Protein AF-A0A1H0PBF4-F1 (afdb_monomer)

Structure (mmCIF, N/CA/C/O backbone):
data_AF-A0A1H0PBF4-F1
#
_entry.id   AF-A0A1H0PBF4-F1
#
loop_
_atom_site.group_PDB
_atom_site.id
_atom_site.type_symbol
_atom_site.label_atom_id
_atom_site.label_alt_id
_atom_site.label_comp_id
_atom_site.label_asym_id
_atom_site.label_entity_id
_atom_site.label_seq_id
_atom_site.pdbx_PDB_ins_code
_atom_site.Cartn_x
_atom_site.Cartn_y
_atom_site.Cartn_z
_atom_site.occupancy
_atom_site.B_iso_or_equiv
_atom_site.auth_seq_id
_atom_site.auth_comp_id
_atom_site.auth_asym_id
_atom_site.auth_atom_id
_atom_site.pdbx_PDB_model_num
ATOM 1 N N . MET A 1 1 ? 48.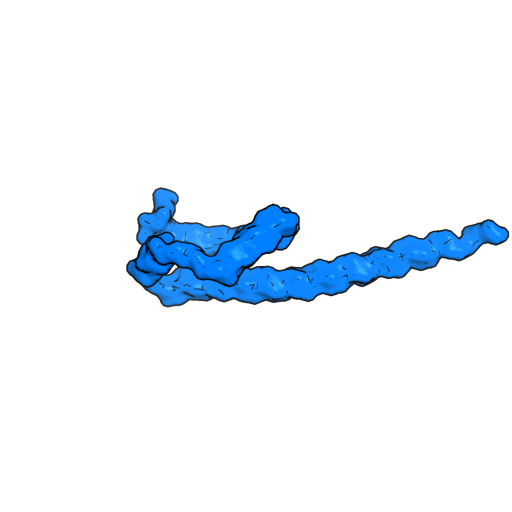100 -1.511 -31.161 1.00 42.97 1 MET A N 1
ATOM 2 C CA . MET A 1 1 ? 46.645 -1.232 -31.173 1.00 42.97 1 MET A CA 1
ATOM 3 C C . MET A 1 1 ? 45.978 -2.016 -30.045 1.00 42.97 1 MET A C 1
ATOM 5 O O . MET A 1 1 ? 45.634 -3.164 -30.266 1.00 42.97 1 MET A O 1
ATOM 9 N N . ASN A 1 2 ? 45.871 -1.473 -28.824 1.00 49.22 2 ASN A N 1
ATOM 10 C CA . ASN A 1 2 ? 45.231 -2.189 -27.696 1.00 49.22 2 ASN A CA 1
ATOM 11 C C . ASN A 1 2 ? 44.831 -1.304 -26.488 1.00 49.22 2 ASN A C 1
ATOM 13 O O . ASN A 1 2 ? 44.676 -1.822 -25.389 1.00 49.22 2 ASN A O 1
ATOM 17 N N . LYS A 1 3 ? 44.630 0.015 -26.648 1.00 51.78 3 LYS A N 1
ATOM 18 C CA . LYS A 1 3 ? 44.287 0.917 -25.520 1.00 51.78 3 LYS A CA 1
ATOM 19 C C . LYS A 1 3 ? 42.842 1.435 -25.484 1.00 51.78 3 LYS A C 1
ATOM 21 O O . LYS A 1 3 ? 42.482 2.114 -24.531 1.00 51.78 3 LYS A O 1
ATOM 26 N N . SER A 1 4 ? 42.002 1.090 -26.460 1.00 55.28 4 SER A N 1
ATOM 27 C CA . SER A 1 4 ? 40.657 1.688 -26.584 1.00 55.28 4 SER A CA 1
ATOM 28 C C . SER A 1 4 ? 39.508 0.824 -26.054 1.00 55.28 4 SER A C 1
ATOM 30 O O . SER A 1 4 ? 38.371 1.280 -26.048 1.00 55.28 4 SER A O 1
ATOM 32 N N . ILE A 1 5 ? 39.773 -0.401 -25.584 1.00 54.50 5 ILE A N 1
ATOM 33 C CA . ILE A 1 5 ? 38.709 -1.326 -25.144 1.00 54.50 5 ILE A CA 1
ATOM 34 C C . ILE A 1 5 ? 38.288 -1.057 -23.682 1.00 54.50 5 ILE A C 1
ATOM 36 O O . ILE A 1 5 ? 37.130 -1.254 -23.328 1.00 54.50 5 ILE A O 1
ATOM 40 N N . GLY A 1 6 ? 39.179 -0.515 -22.840 1.00 50.06 6 GLY A N 1
ATOM 41 C CA . GLY A 1 6 ? 38.885 -0.263 -21.419 1.00 50.06 6 GLY A CA 1
ATOM 42 C C . GLY A 1 6 ? 37.938 0.914 -21.143 1.00 50.06 6 GLY A C 1
ATOM 43 O O . GLY A 1 6 ? 37.232 0.910 -20.139 1.00 50.06 6 GLY A O 1
ATOM 44 N N . ALA A 1 7 ? 37.878 1.908 -22.034 1.00 53.91 7 ALA A N 1
ATOM 45 C CA . ALA A 1 7 ? 37.074 3.116 -21.821 1.00 53.91 7 ALA A CA 1
ATOM 46 C C . ALA A 1 7 ? 35.582 2.934 -22.163 1.00 53.91 7 ALA A C 1
ATOM 48 O O . ALA A 1 7 ? 34.736 3.616 -21.591 1.00 53.91 7 ALA A O 1
ATOM 49 N N . ALA A 1 8 ? 35.238 1.998 -23.054 1.00 52.28 8 ALA A N 1
ATOM 50 C CA . ALA A 1 8 ? 33.853 1.792 -23.487 1.00 52.28 8 ALA A CA 1
ATOM 51 C C . ALA A 1 8 ? 32.983 1.083 -22.426 1.00 52.28 8 ALA A C 1
ATOM 53 O O . ALA A 1 8 ? 31.776 1.317 -22.356 1.00 52.28 8 ALA A O 1
ATOM 54 N N . VAL A 1 9 ? 33.589 0.261 -21.559 1.00 54.59 9 VAL A N 1
ATOM 55 C CA . VAL A 1 9 ? 32.864 -0.502 -20.524 1.00 54.59 9 VAL A CA 1
ATOM 56 C C . VAL A 1 9 ? 32.385 0.397 -19.373 1.00 54.59 9 VAL A C 1
ATOM 58 O O . VAL A 1 9 ? 31.300 0.185 -18.836 1.00 54.59 9 VAL A O 1
ATOM 61 N N . LEU A 1 10 ? 33.134 1.450 -19.027 1.00 52.94 10 LEU A N 1
ATOM 62 C CA . LEU A 1 10 ? 32.814 2.323 -17.886 1.00 52.94 10 LEU A CA 1
ATOM 63 C C . LEU A 1 10 ? 31.675 3.320 -18.164 1.00 52.94 10 LEU A C 1
ATOM 65 O O . LEU A 1 10 ? 30.970 3.720 -17.240 1.00 52.94 10 LEU A O 1
ATOM 69 N N . ILE A 1 11 ? 31.446 3.696 -19.426 1.00 54.62 11 ILE A N 1
ATOM 70 C CA . ILE A 1 11 ? 30.417 4.688 -19.789 1.00 54.62 11 ILE A CA 1
ATOM 71 C C . ILE A 1 11 ? 29.009 4.063 -19.787 1.00 54.62 11 ILE A C 1
ATOM 73 O O . ILE A 1 11 ? 28.039 4.729 -19.427 1.00 54.62 11 ILE A O 1
ATOM 77 N N . SER A 1 12 ? 28.886 2.766 -20.098 1.00 53.47 12 SER A N 1
ATOM 78 C CA . SER A 1 12 ? 27.584 2.075 -20.126 1.00 53.47 12 SER A CA 1
ATOM 79 C C . SER A 1 12 ? 26.978 1.857 -18.730 1.00 53.47 12 SER A C 1
ATOM 81 O O . SER A 1 12 ? 25.757 1.850 -18.586 1.00 53.47 12 SER A O 1
ATOM 83 N N . ALA A 1 13 ? 27.802 1.748 -17.680 1.00 55.16 13 ALA A N 1
ATOM 84 C CA . ALA A 1 13 ? 27.326 1.535 -16.308 1.00 55.16 13 ALA A CA 1
ATOM 85 C C . ALA A 1 13 ? 26.617 2.766 -15.702 1.00 55.16 13 ALA A C 1
ATOM 87 O O . ALA A 1 13 ? 25.701 2.625 -14.893 1.00 55.16 13 ALA A O 1
ATOM 88 N N . LEU A 1 14 ? 26.991 3.982 -16.115 1.00 56.19 14 LEU A N 1
ATOM 89 C CA . LEU A 1 14 ? 26.426 5.224 -15.568 1.00 56.19 14 LEU A CA 1
ATOM 90 C C . LEU A 1 14 ? 25.000 5.521 -16.063 1.00 56.19 14 LEU A C 1
ATOM 92 O O . LEU A 1 14 ? 24.261 6.245 -15.396 1.00 56.19 14 LEU A O 1
ATOM 96 N N . ILE A 1 15 ? 24.595 4.971 -17.212 1.00 56.50 15 ILE A N 1
ATOM 97 C CA . ILE A 1 15 ? 23.272 5.229 -17.804 1.00 56.50 15 ILE A CA 1
ATOM 98 C C . ILE A 1 15 ? 22.190 4.381 -17.114 1.00 56.50 15 ILE A C 1
ATOM 100 O O . ILE A 1 15 ? 21.108 4.890 -16.824 1.00 56.50 15 ILE A O 1
ATOM 104 N N . VAL A 1 16 ? 22.501 3.129 -16.753 1.00 53.94 16 VAL A N 1
ATOM 105 C CA . VAL A 1 16 ? 21.568 2.224 -16.048 1.00 53.94 16 VAL A CA 1
ATOM 106 C C . VAL A 1 16 ? 21.209 2.761 -14.655 1.00 53.94 16 VAL A C 1
ATOM 108 O O . VAL A 1 16 ? 20.056 2.685 -14.235 1.00 53.94 16 VAL A O 1
ATOM 111 N N . ALA A 1 17 ? 22.161 3.400 -13.967 1.00 54.19 17 ALA A N 1
ATOM 112 C CA . ALA A 1 17 ? 21.934 3.980 -12.642 1.00 54.19 17 ALA A CA 1
ATOM 113 C C . ALA A 1 17 ? 20.949 5.172 -12.640 1.00 54.19 17 ALA A C 1
ATOM 115 O O . ALA A 1 17 ? 20.288 5.416 -11.632 1.00 54.19 17 ALA A O 1
ATOM 116 N N . ARG A 1 18 ? 20.822 5.918 -13.750 1.00 53.44 18 ARG A N 1
ATOM 117 C CA . ARG A 1 18 ? 19.957 7.114 -13.828 1.00 53.44 18 ARG A CA 1
ATOM 118 C C . ARG A 1 18 ? 18.482 6.799 -14.074 1.00 53.44 18 ARG A C 1
ATOM 120 O O . ARG A 1 18 ? 17.627 7.557 -13.634 1.00 53.44 18 ARG A O 1
ATOM 127 N N . VAL A 1 19 ? 18.169 5.704 -14.764 1.00 55.59 19 VAL A N 1
ATOM 128 C CA . VAL A 1 19 ? 16.769 5.298 -14.992 1.00 55.59 19 VAL A CA 1
ATOM 129 C C . VAL A 1 19 ? 16.168 4.710 -13.711 1.00 55.59 19 VAL A C 1
ATOM 131 O O . VAL A 1 19 ? 15.032 5.026 -13.358 1.00 55.59 19 VAL A O 1
ATOM 134 N N . ALA A 1 20 ? 16.964 3.946 -12.957 1.00 59.06 20 ALA A N 1
ATOM 135 C CA . ALA A 1 20 ? 16.541 3.357 -11.688 1.00 59.06 20 ALA A CA 1
ATOM 136 C C . ALA A 1 20 ? 16.151 4.408 -10.626 1.00 59.06 20 ALA A C 1
ATOM 138 O O . ALA A 1 20 ? 15.235 4.175 -9.838 1.00 59.06 20 ALA A O 1
ATOM 139 N N . SER A 1 21 ? 16.796 5.582 -10.609 1.00 62.84 21 SER A N 1
ATOM 140 C CA . SER A 1 21 ? 16.526 6.614 -9.596 1.00 62.84 21 SER A CA 1
ATOM 141 C C . SER A 1 21 ? 15.202 7.358 -9.811 1.00 62.84 21 SER A C 1
ATOM 143 O O . SER A 1 21 ? 14.503 7.653 -8.842 1.00 62.84 21 SER A O 1
ATOM 145 N N . ALA A 1 22 ? 14.812 7.629 -11.062 1.00 67.25 22 ALA A N 1
ATOM 146 C CA . ALA A 1 22 ? 13.545 8.297 -11.366 1.00 67.25 22 ALA A CA 1
ATOM 147 C C . ALA A 1 22 ? 12.333 7.398 -11.071 1.00 67.25 22 ALA A C 1
ATOM 149 O O . ALA A 1 22 ? 11.345 7.849 -10.490 1.00 67.25 22 ALA A O 1
ATOM 150 N N . GLN A 1 23 ? 12.431 6.111 -11.421 1.00 68.56 23 GLN A N 1
ATOM 151 C CA . GLN A 1 23 ? 11.394 5.124 -11.121 1.00 68.56 23 GLN A CA 1
ATOM 152 C C . GLN A 1 23 ? 11.251 4.892 -9.608 1.00 68.56 23 GLN A C 1
ATOM 154 O O . GLN A 1 23 ? 10.129 4.778 -9.114 1.00 68.56 23 GLN A O 1
ATOM 159 N N . GLY A 1 24 ? 12.365 4.903 -8.865 1.00 79.06 24 GLY A N 1
ATOM 160 C CA . GLY A 1 24 ? 12.365 4.820 -7.402 1.00 79.06 24 GLY A CA 1
ATOM 161 C C . GLY A 1 24 ? 11.551 5.935 -6.738 1.00 79.06 24 GLY A C 1
ATOM 162 O O . GLY A 1 24 ? 10.667 5.641 -5.940 1.00 79.06 24 GLY A O 1
ATOM 163 N N . MET A 1 25 ? 11.754 7.197 -7.138 1.00 83.62 25 MET A N 1
ATOM 164 C CA . MET A 1 25 ? 11.016 8.336 -6.561 1.00 83.62 25 MET A CA 1
ATOM 165 C C . MET A 1 25 ? 9.497 8.245 -6.774 1.00 83.62 25 MET A C 1
ATOM 167 O O . MET A 1 25 ? 8.721 8.584 -5.881 1.00 83.62 25 MET A O 1
ATOM 171 N N . LEU A 1 26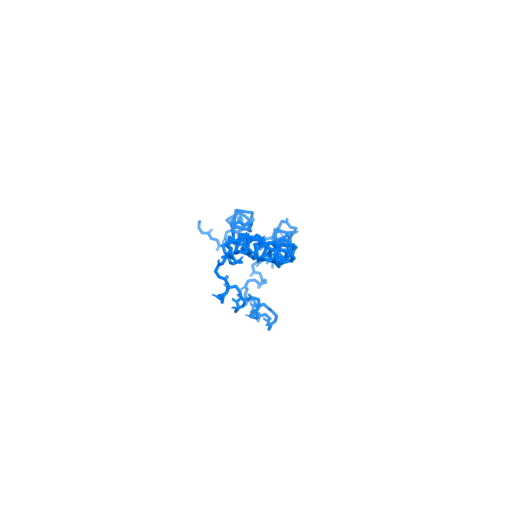 ? 9.054 7.781 -7.947 1.00 90.25 26 LEU A N 1
ATOM 172 C CA . LEU A 1 26 ? 7.626 7.610 -8.234 1.00 90.25 26 LEU A CA 1
ATOM 173 C C . LEU A 1 26 ? 7.009 6.475 -7.410 1.00 90.25 26 LEU A C 1
ATOM 175 O O . LEU A 1 26 ? 5.895 6.620 -6.903 1.00 90.25 26 LEU A O 1
ATOM 179 N N . LEU A 1 27 ? 7.733 5.363 -7.257 1.00 94.00 27 LEU A N 1
ATOM 180 C CA . LEU A 1 27 ? 7.309 4.247 -6.414 1.00 94.00 27 LEU A CA 1
ATOM 181 C C . LEU A 1 27 ? 7.231 4.641 -4.940 1.00 94.00 27 LEU A C 1
ATOM 183 O O . LEU A 1 27 ? 6.257 4.285 -4.280 1.00 94.00 27 LEU A O 1
ATOM 187 N N . ASP A 1 28 ? 8.213 5.395 -4.445 1.00 94.81 28 ASP A N 1
ATOM 188 C CA . ASP A 1 28 ? 8.203 5.941 -3.086 1.00 94.81 28 ASP A CA 1
ATOM 189 C C . ASP A 1 28 ? 6.974 6.823 -2.861 1.00 94.81 28 ASP A C 1
ATOM 191 O O . ASP A 1 28 ? 6.210 6.590 -1.927 1.00 94.81 28 ASP A O 1
ATOM 195 N N . PHE A 1 29 ? 6.709 7.772 -3.763 1.00 95.12 29 PHE A N 1
ATOM 196 C CA . PHE A 1 29 ? 5.541 8.645 -3.650 1.00 95.12 29 PHE A CA 1
ATOM 197 C C . PHE A 1 29 ? 4.217 7.865 -3.666 1.00 95.12 29 PHE A C 1
ATOM 199 O O . PHE A 1 29 ? 3.292 8.159 -2.902 1.00 95.12 29 PHE A O 1
ATOM 206 N N . ALA A 1 30 ? 4.111 6.852 -4.531 1.00 95.06 30 ALA A N 1
ATOM 207 C CA . ALA A 1 30 ? 2.941 5.985 -4.580 1.00 95.06 30 ALA A CA 1
ATOM 208 C C . ALA A 1 30 ? 2.768 5.196 -3.272 1.00 95.06 30 ALA A C 1
ATOM 210 O O . ALA A 1 30 ? 1.652 5.106 -2.753 1.00 95.06 30 ALA A O 1
ATOM 211 N N . ALA A 1 31 ? 3.858 4.656 -2.725 1.00 97.62 31 ALA A N 1
ATOM 212 C CA . ALA A 1 31 ? 3.844 3.921 -1.468 1.00 97.62 31 ALA A CA 1
ATOM 213 C C . ALA A 1 31 ? 3.435 4.827 -0.299 1.00 97.62 31 ALA A C 1
ATOM 215 O O . ALA A 1 31 ? 2.524 4.477 0.452 1.00 97.62 31 ALA A O 1
ATOM 216 N N . ASP A 1 32 ? 4.009 6.026 -0.205 1.00 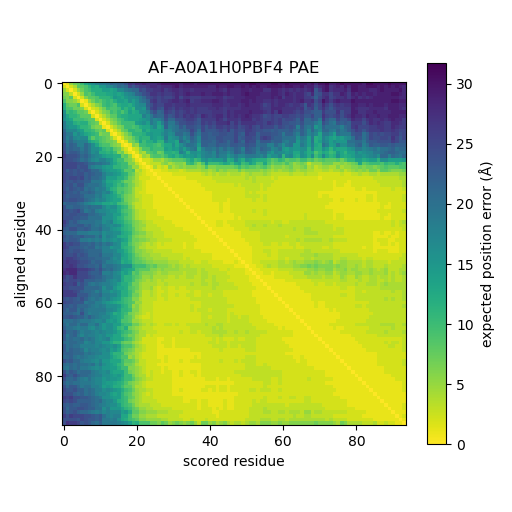97.56 32 ASP A N 1
ATOM 217 C CA . ASP A 1 32 ? 3.681 7.010 0.830 1.00 97.56 32 ASP A CA 1
ATOM 218 C C . ASP A 1 32 ? 2.204 7.419 0.777 1.00 97.56 32 ASP A C 1
ATOM 220 O O . ASP A 1 32 ? 1.554 7.574 1.813 1.00 97.56 32 ASP A O 1
ATOM 224 N N . LYS A 1 33 ? 1.620 7.522 -0.424 1.00 96.94 33 LYS A N 1
ATOM 225 C CA . LYS A 1 33 ? 0.185 7.792 -0.583 1.00 96.94 33 LYS A CA 1
ATOM 226 C C . LYS A 1 33 ? -0.683 6.662 -0.023 1.00 96.94 33 LYS A C 1
ATOM 228 O O . LYS A 1 33 ? -1.691 6.940 0.631 1.00 96.94 33 LYS A O 1
ATOM 233 N N . VAL A 1 34 ? -0.309 5.404 -0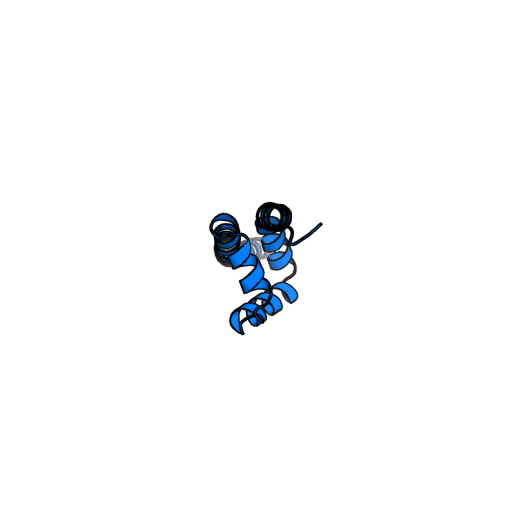.263 1.00 97.06 34 VAL A N 1
ATOM 234 C CA . VAL A 1 34 ? -1.015 4.238 0.296 1.00 97.06 34 VAL A CA 1
ATOM 235 C C . VAL A 1 34 ? -0.871 4.198 1.815 1.00 97.06 34 VAL A C 1
ATOM 237 O O . VAL A 1 34 ? -1.870 4.035 2.514 1.00 97.06 34 VAL A O 1
ATOM 240 N N . ILE A 1 35 ? 0.341 4.409 2.332 1.00 98.25 35 ILE A N 1
ATOM 241 C CA . ILE A 1 35 ? 0.614 4.452 3.773 1.00 98.25 35 ILE A CA 1
ATOM 242 C C . ILE A 1 35 ? -0.239 5.532 4.434 1.00 98.25 35 ILE A C 1
ATOM 244 O O . ILE A 1 35 ? -0.971 5.243 5.379 1.00 98.25 35 ILE A O 1
ATOM 248 N N . LYS A 1 36 ? -0.223 6.752 3.885 1.00 97.94 36 LYS A N 1
ATOM 249 C CA . LYS A 1 36 ? -1.020 7.870 4.393 1.00 97.94 36 LYS A CA 1
ATOM 250 C C . LYS A 1 36 ? -2.508 7.531 4.424 1.00 97.94 36 LYS A C 1
ATOM 252 O O . LYS A 1 36 ? -3.140 7.756 5.447 1.00 97.94 36 LYS A O 1
ATOM 257 N N . LYS A 1 37 ? -3.055 6.933 3.355 1.00 96.50 37 LYS A N 1
ATOM 258 C CA . LYS A 1 37 ? -4.461 6.492 3.307 1.00 96.50 37 LYS A CA 1
ATOM 259 C C . LYS A 1 37 ? -4.804 5.572 4.481 1.00 96.50 37 LYS A C 1
ATOM 261 O O . LYS A 1 37 ? -5.802 5.809 5.151 1.00 96.50 37 LYS A O 1
ATOM 266 N N . TYR A 1 38 ? -3.990 4.550 4.743 1.00 97.31 38 TYR A N 1
ATOM 267 C CA . TYR A 1 38 ? -4.243 3.622 5.849 1.00 97.31 38 TYR A CA 1
ATOM 268 C C . TYR A 1 38 ? -4.047 4.280 7.221 1.00 97.31 38 TYR A C 1
ATOM 270 O O . TYR A 1 38 ? -4.811 4.008 8.141 1.00 97.31 38 TYR A O 1
ATOM 278 N N . GLN A 1 39 ? -3.077 5.179 7.367 1.00 94.69 39 GLN A N 1
ATOM 279 C CA . GLN A 1 39 ? -2.834 5.863 8.637 1.00 94.69 39 GLN A CA 1
ATOM 280 C C . GLN A 1 39 ? -3.934 6.868 8.999 1.00 94.69 39 GLN A C 1
ATOM 282 O O . GLN A 1 39 ? -4.260 6.997 10.177 1.00 94.69 39 GLN A O 1
ATOM 287 N N . THR A 1 40 ? -4.510 7.571 8.018 1.00 97.00 40 THR A N 1
ATOM 288 C CA . THR A 1 40 ? -5.470 8.655 8.283 1.00 97.00 40 THR A CA 1
ATOM 289 C C . THR A 1 40 ? -6.932 8.235 8.194 1.00 97.00 40 THR A C 1
ATOM 291 O O . THR A 1 40 ? -7.772 8.901 8.789 1.00 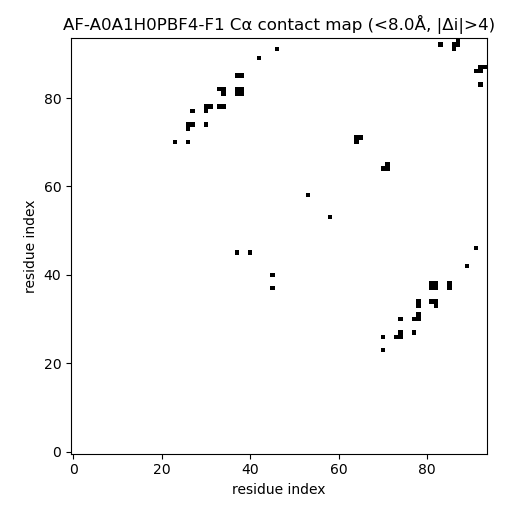97.00 40 THR A O 1
ATOM 294 N N . ALA A 1 41 ? -7.263 7.182 7.442 1.00 97.94 41 ALA A N 1
ATOM 295 C CA . ALA A 1 41 ? -8.644 6.725 7.311 1.00 97.94 41 ALA A CA 1
ATOM 296 C C . ALA A 1 41 ? -9.103 5.923 8.539 1.00 97.94 41 ALA A C 1
ATOM 298 O O . ALA A 1 41 ? -8.329 5.203 9.184 1.00 97.94 41 ALA A O 1
ATOM 299 N N . THR A 1 42 ? -10.396 6.012 8.835 1.00 98.12 42 THR A N 1
ATOM 300 C CA . THR A 1 42 ? -11.045 5.174 9.844 1.00 98.12 42 THR A CA 1
ATOM 301 C C . THR A 1 42 ? -11.161 3.725 9.366 1.00 98.12 42 THR A C 1
ATOM 303 O O . THR A 1 42 ? -11.113 3.418 8.171 1.00 98.12 42 THR A O 1
ATOM 306 N N . CYS A 1 43 ? -11.336 2.798 10.309 1.00 97.81 43 CYS A N 1
ATOM 307 C CA . CYS A 1 43 ? -11.483 1.386 9.970 1.00 97.81 43 CYS A CA 1
ATOM 308 C C . CYS A 1 43 ? -12.733 1.100 9.128 1.00 97.81 43 CYS A C 1
ATOM 310 O O . CYS A 1 43 ? -12.670 0.252 8.236 1.00 97.81 43 CYS A O 1
ATOM 312 N N . ASP A 1 44 ? -13.835 1.813 9.362 1.00 97.44 44 ASP A N 1
ATOM 313 C CA . ASP A 1 44 ? -15.069 1.634 8.592 1.00 97.44 44 ASP A CA 1
ATOM 314 C C . ASP A 1 44 ? -14.920 2.150 7.159 1.00 97.44 44 ASP A C 1
ATOM 316 O O . ASP A 1 44 ? -15.301 1.453 6.217 1.00 97.44 44 ASP A O 1
ATOM 320 N N . GLU A 1 45 ? -14.260 3.296 6.963 1.00 97.44 45 GLU A N 1
ATOM 321 C CA . GLU A 1 45 ? -13.937 3.813 5.626 1.00 97.44 45 GLU A CA 1
ATOM 322 C C . GLU A 1 45 ? -13.023 2.861 4.851 1.00 97.44 45 GLU A C 1
ATOM 324 O O . GLU A 1 45 ? -13.225 2.639 3.656 1.00 97.44 45 GLU A O 1
ATOM 329 N N . LEU A 1 46 ? -12.014 2.279 5.507 1.00 96.81 46 LEU A N 1
ATOM 330 C CA . LEU A 1 46 ? -11.120 1.310 4.870 1.00 96.81 46 LEU A CA 1
ATOM 331 C C . LEU A 1 46 ? -11.861 0.012 4.507 1.00 96.81 46 LEU A C 1
ATOM 333 O O . LEU A 1 46 ? -11.606 -0.565 3.448 1.00 96.81 46 LEU A O 1
ATOM 337 N N . LYS A 1 47 ? -12.796 -0.447 5.352 1.00 95.88 47 LYS A N 1
ATOM 338 C CA . LYS A 1 47 ? -13.617 -1.641 5.085 1.00 95.88 47 LYS A CA 1
ATOM 339 C C . LYS A 1 47 ? -14.589 -1.404 3.940 1.00 95.88 47 LYS A C 1
ATOM 341 O O . LYS A 1 47 ? -14.776 -2.302 3.124 1.00 95.88 47 LYS A O 1
ATOM 346 N N . ALA A 1 48 ? -15.199 -0.223 3.882 1.00 95.81 48 ALA A N 1
ATOM 347 C CA . ALA A 1 48 ? -16.081 0.1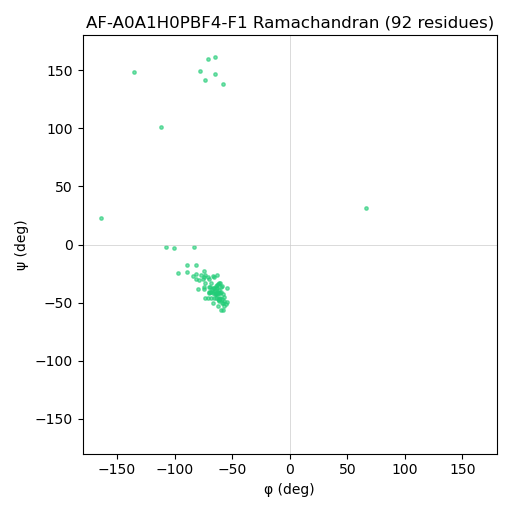67 2.791 1.00 95.81 48 ALA A CA 1
ATOM 348 C C . ALA A 1 48 ? -15.314 0.193 1.463 1.00 95.81 48 ALA A C 1
ATOM 350 O O . ALA A 1 48 ? -15.680 -0.532 0.542 1.00 95.81 48 ALA A O 1
ATOM 351 N N . GLN A 1 49 ? -14.183 0.904 1.412 1.00 92.06 49 GLN A N 1
ATOM 352 C CA . GLN A 1 49 ? -13.343 0.994 0.212 1.00 92.06 49 GLN A CA 1
ATOM 353 C C . GLN A 1 49 ? -12.808 -0.366 -0.252 1.00 92.06 49 GLN A C 1
ATOM 355 O O . GLN A 1 49 ? -12.669 -0.600 -1.445 1.00 92.06 49 GLN A O 1
ATOM 360 N N . ARG A 1 50 ? -12.523 -1.299 0.665 1.00 89.25 50 ARG A N 1
ATOM 361 C CA . ARG A 1 50 ? -12.084 -2.659 0.303 1.00 89.25 50 ARG A CA 1
ATOM 362 C C . ARG A 1 50 ? -13.141 -3.446 -0.483 1.00 89.25 50 ARG A C 1
ATOM 364 O O . ARG A 1 50 ? -12.778 -4.368 -1.208 1.00 89.25 50 ARG A O 1
ATOM 371 N N . LYS A 1 51 ? -14.428 -3.130 -0.312 1.00 90.62 51 LYS A N 1
ATOM 372 C CA . LYS A 1 51 ? -15.529 -3.780 -1.042 1.00 90.62 51 LYS A CA 1
ATOM 373 C C . LYS A 1 51 ? -15.716 -3.204 -2.443 1.00 90.62 51 LYS A C 1
ATOM 375 O O . LYS A 1 51 ? -16.375 -3.835 -3.265 1.00 90.62 51 LYS A O 1
ATOM 380 N N . GLU A 1 52 ? -15.173 -2.020 -2.702 1.00 93.25 52 GLU A N 1
ATOM 381 C CA . GLU A 1 52 ? -15.260 -1.389 -4.010 1.00 93.25 52 GLU A CA 1
ATOM 382 C C . GLU A 1 52 ? -14.324 -2.098 -5.001 1.00 93.25 52 GLU A C 1
ATOM 384 O O . GLU A 1 52 ? -13.219 -2.518 -4.637 1.00 93.25 52 GLU A O 1
ATOM 389 N N . PRO A 1 53 ? -14.748 -2.273 -6.263 1.00 93.75 53 PRO A N 1
ATOM 390 C CA . PRO A 1 53 ? -13.869 -2.811 -7.286 1.00 93.75 53 PRO A CA 1
ATOM 391 C C . PRO A 1 53 ? -12.703 -1.843 -7.550 1.00 93.75 53 PRO A C 1
ATOM 393 O O . PRO A 1 53 ? -12.906 -0.627 -7.524 1.00 93.75 53 PRO A O 1
ATOM 396 N N . PRO A 1 54 ? -11.500 -2.349 -7.883 1.00 92.38 54 PRO A N 1
ATOM 397 C CA . PRO A 1 54 ? -10.390 -1.490 -8.271 1.00 92.38 54 PRO A CA 1
ATOM 398 C C . PRO A 1 54 ? -10.749 -0.620 -9.479 1.00 92.38 54 PRO A C 1
ATOM 400 O O . PRO A 1 54 ? -11.323 -1.098 -10.465 1.00 92.38 54 PRO A O 1
ATOM 403 N N . THR A 1 55 ? -10.342 0.641 -9.429 1.00 95.12 55 THR A N 1
ATOM 404 C CA . THR A 1 55 ? -10.397 1.572 -10.559 1.00 95.12 55 THR A CA 1
ATOM 405 C C . THR A 1 55 ? -9.470 1.123 -11.689 1.00 95.12 55 THR A C 1
ATOM 407 O O . THR A 1 55 ? -8.530 0.354 -11.482 1.00 95.12 55 THR A O 1
ATOM 410 N N . ASP A 1 56 ? -9.677 1.634 -12.903 1.00 96.75 56 ASP A N 1
ATOM 411 C CA . ASP A 1 56 ? -8.824 1.270 -14.045 1.00 96.75 56 ASP A CA 1
ATOM 412 C C . ASP A 1 56 ? -7.357 1.674 -13.841 1.00 96.75 56 ASP A C 1
ATOM 414 O O . ASP A 1 56 ? -6.455 0.918 -14.199 1.00 96.75 56 ASP A O 1
ATOM 418 N N . LYS A 1 57 ? -7.107 2.793 -13.149 1.00 93.25 57 LYS A N 1
ATOM 419 C CA . LYS A 1 57 ? -5.752 3.206 -12.751 1.00 93.25 57 LYS A CA 1
ATOM 420 C C . LYS A 1 57 ? -5.114 2.237 -11.755 1.00 93.25 57 LYS A C 1
ATOM 422 O O . LYS A 1 57 ? -3.926 1.947 -11.854 1.00 93.25 57 LYS A O 1
ATOM 427 N N . GLU A 1 58 ? -5.880 1.720 -10.795 1.00 94.12 58 GLU A N 1
ATOM 428 C CA . GLU A 1 58 ? -5.376 0.705 -9.861 1.00 94.12 58 GLU A CA 1
ATOM 429 C C . GLU A 1 58 ? -5.090 -0.617 -10.576 1.00 94.12 58 GLU A C 1
ATOM 431 O O . GLU A 1 58 ? -4.075 -1.253 -10.294 1.00 94.12 58 GLU A O 1
ATOM 436 N N . LYS A 1 59 ? -5.928 -1.012 -11.545 1.00 96.62 59 LYS A N 1
ATOM 437 C CA . LYS A 1 59 ? -5.663 -2.190 -12.385 1.00 96.62 59 LYS A CA 1
ATOM 438 C C . LYS A 1 59 ? -4.361 -2.024 -13.166 1.00 96.62 59 LYS A C 1
ATOM 440 O O . LYS A 1 59 ? -3.549 -2.946 -13.167 1.00 96.62 59 LYS A O 1
ATOM 445 N N . GLU A 1 60 ? -4.139 -0.867 -13.786 1.00 95.81 60 GLU A N 1
ATOM 446 C CA . GLU A 1 60 ? -2.902 -0.561 -14.513 1.00 95.81 60 GLU A CA 1
ATOM 447 C C . GLU A 1 60 ? -1.676 -0.609 -13.590 1.00 95.81 60 GLU A C 1
ATOM 449 O O . GLU A 1 60 ? -0.698 -1.284 -13.908 1.00 95.81 60 GLU A O 1
ATOM 454 N N . ALA A 1 61 ? -1.750 0.009 -12.406 1.00 94.31 61 ALA A N 1
ATOM 455 C CA . ALA A 1 61 ? -0.675 -0.042 -11.416 1.00 94.31 61 ALA A CA 1
ATOM 456 C C . ALA A 1 61 ? -0.360 -1.484 -10.979 1.00 94.31 61 ALA A C 1
ATOM 458 O O . ALA A 1 61 ? 0.805 -1.867 -10.871 1.00 94.31 61 ALA A O 1
ATOM 459 N N . VAL A 1 62 ? -1.385 -2.319 -10.782 1.00 95.31 62 VAL A N 1
ATOM 460 C CA . VAL A 1 62 ? -1.202 -3.746 -10.483 1.00 95.31 62 VAL A CA 1
ATOM 461 C C . VAL A 1 62 ? -0.528 -4.476 -11.646 1.00 95.31 62 VAL A C 1
ATOM 463 O O . VAL A 1 62 ? 0.361 -5.290 -11.400 1.00 95.31 62 VAL A O 1
ATOM 466 N N . GLN A 1 63 ? -0.904 -4.203 -12.900 1.00 97.25 63 GLN A N 1
ATOM 467 C CA . GLN A 1 63 ? -0.248 -4.810 -14.067 1.00 97.25 63 GLN A CA 1
ATOM 468 C C . GLN A 1 63 ? 1.214 -4.374 -14.187 1.00 97.25 63 GLN A C 1
ATOM 470 O O . GLN A 1 63 ? 2.085 -5.217 -14.393 1.00 97.25 63 GLN A O 1
ATOM 475 N N . PHE A 1 64 ? 1.503 -3.091 -13.970 1.00 95.12 64 PHE A 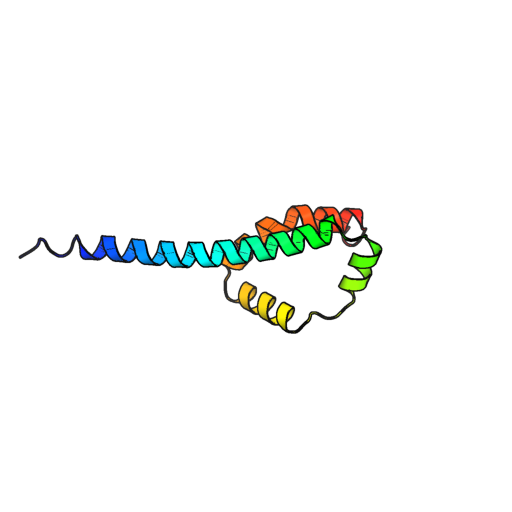N 1
ATOM 476 C CA . PHE A 1 64 ? 2.868 -2.577 -13.917 1.00 95.12 64 PHE A CA 1
ATOM 477 C C . PHE A 1 64 ? 3.709 -3.327 -12.873 1.00 95.12 64 PHE A C 1
ATOM 479 O O . PHE A 1 64 ? 4.752 -3.884 -13.210 1.00 95.12 64 PHE A O 1
ATOM 486 N N . LEU A 1 65 ? 3.217 -3.445 -11.633 1.00 95.62 65 LEU A N 1
ATOM 487 C CA . LEU A 1 65 ? 3.924 -4.180 -10.581 1.00 95.62 65 LEU A CA 1
ATOM 488 C C . LEU A 1 65 ? 4.014 -5.682 -10.875 1.00 95.62 65 LEU A C 1
ATOM 490 O O . LEU A 1 65 ? 4.945 -6.328 -10.416 1.00 95.62 65 LEU A O 1
ATOM 494 N N . ARG A 1 66 ? 3.088 -6.296 -11.617 1.00 96.00 66 ARG A N 1
ATOM 495 C CA . ARG A 1 66 ? 3.232 -7.703 -12.044 1.00 96.00 66 ARG A CA 1
ATOM 496 C C . ARG A 1 66 ? 4.387 -7.873 -13.030 1.00 96.00 66 ARG A C 1
ATOM 498 O O . ARG A 1 66 ? 5.163 -8.817 -12.872 1.00 96.00 66 ARG A O 1
ATOM 505 N N . ASN A 1 67 ? 4.514 -6.944 -13.974 1.00 96.81 67 ASN A N 1
ATOM 506 C CA . ASN A 1 67 ? 5.516 -6.976 -15.037 1.00 96.81 67 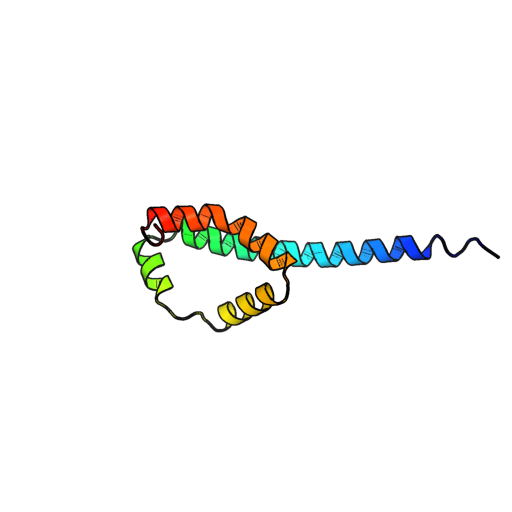ASN A CA 1
ATOM 507 C C . ASN A 1 67 ? 6.924 -6.596 -14.551 1.00 96.81 67 ASN A C 1
ATOM 509 O O . ASN A 1 67 ? 7.900 -7.123 -15.074 1.00 96.81 67 ASN A O 1
ATOM 513 N N . ASP A 1 68 ? 7.036 -5.743 -13.530 1.00 95.94 68 ASP A N 1
ATOM 514 C CA . ASP A 1 68 ? 8.313 -5.349 -12.924 1.00 95.94 68 ASP A CA 1
ATOM 515 C C . ASP A 1 68 ? 8.446 -5.904 -11.494 1.00 95.94 68 ASP A C 1
ATOM 517 O O . ASP A 1 68 ? 7.879 -5.392 -10.522 1.00 95.94 68 ASP A O 1
ATOM 521 N N . SER A 1 69 ? 9.207 -6.993 -11.353 1.00 95.44 69 SER A N 1
ATOM 522 C CA . SER A 1 69 ? 9.407 -7.670 -10.069 1.00 95.44 69 SER A CA 1
ATOM 523 C C . SER A 1 69 ? 10.217 -6.850 -9.066 1.00 95.44 69 SER A C 1
ATOM 525 O O . SER A 1 69 ? 9.936 -6.930 -7.868 1.00 95.44 69 SER A O 1
ATOM 527 N N . GLN A 1 70 ? 11.177 -6.045 -9.525 1.00 95.12 70 GLN A N 1
ATOM 528 C CA . GLN A 1 70 ? 11.997 -5.210 -8.652 1.00 95.12 70 GLN A CA 1
ATOM 529 C C . GLN A 1 70 ? 11.161 -4.064 -8.079 1.00 95.12 70 GLN A C 1
ATOM 531 O O . GLN A 1 70 ? 11.166 -3.850 -6.864 1.00 95.12 70 GLN A O 1
ATOM 536 N N . ALA A 1 71 ? 10.376 -3.395 -8.927 1.00 95.44 71 ALA A N 1
ATOM 537 C CA . ALA A 1 71 ? 9.428 -2.369 -8.507 1.00 95.44 71 ALA A CA 1
ATOM 538 C C . ALA A 1 71 ? 8.408 -2.915 -7.498 1.00 95.44 71 ALA A C 1
ATOM 540 O O . ALA A 1 71 ? 8.130 -2.279 -6.480 1.00 95.44 71 ALA A O 1
ATOM 541 N N . ARG A 1 72 ? 7.887 -4.125 -7.739 1.00 96.19 72 ARG A N 1
ATOM 542 C CA . ARG A 1 72 ? 6.952 -4.799 -6.830 1.00 96.19 72 ARG A CA 1
ATOM 543 C C . ARG A 1 72 ? 7.548 -5.082 -5.464 1.00 96.19 72 ARG A C 1
ATOM 545 O O . ARG A 1 72 ? 6.897 -4.788 -4.466 1.00 96.19 72 ARG A O 1
ATOM 552 N N . ILE A 1 73 ? 8.754 -5.643 -5.409 1.00 96.81 73 ILE A N 1
ATOM 553 C CA . ILE A 1 73 ? 9.433 -5.933 -4.139 1.00 96.81 73 ILE A CA 1
ATOM 554 C C . ILE A 1 73 ? 9.661 -4.635 -3.365 1.00 96.81 73 ILE A C 1
ATOM 556 O O . ILE A 1 73 ? 9.328 -4.564 -2.184 1.00 96.81 73 ILE A O 1
ATOM 560 N N . PHE A 1 74 ? 10.168 -3.600 -4.039 1.00 95.94 74 PHE A N 1
ATOM 561 C CA . PHE A 1 74 ? 10.393 -2.294 -3.429 1.00 95.94 74 PHE A CA 1
ATOM 562 C C . PHE A 1 74 ? 9.103 -1.714 -2.831 1.00 95.94 74 PHE A C 1
ATOM 564 O O . PHE A 1 74 ? 9.054 -1.395 -1.642 1.00 95.94 74 PHE A O 1
ATOM 571 N N . PHE A 1 75 ? 8.041 -1.644 -3.636 1.00 96.94 75 PHE A N 1
ATOM 572 C CA . PHE A 1 75 ? 6.753 -1.093 -3.226 1.00 96.94 75 PHE A CA 1
ATOM 573 C C . PHE A 1 75 ? 6.129 -1.875 -2.064 1.00 96.94 75 PHE A C 1
ATOM 575 O O . PHE A 1 75 ? 5.732 -1.278 -1.064 1.00 96.94 75 PHE A O 1
ATOM 582 N N . ILE A 1 76 ? 6.075 -3.211 -2.160 1.00 97.38 76 ILE A N 1
ATOM 583 C CA . ILE A 1 76 ? 5.490 -4.066 -1.118 1.00 97.38 76 ILE A CA 1
ATOM 584 C C . ILE A 1 76 ? 6.264 -3.926 0.191 1.00 97.38 76 ILE A C 1
ATOM 586 O O . ILE A 1 76 ? 5.637 -3.715 1.225 1.00 97.38 76 ILE A O 1
ATOM 590 N N . ASN A 1 77 ? 7.599 -3.982 0.164 1.00 97.56 77 ASN A N 1
ATOM 591 C CA . ASN A 1 77 ? 8.410 -3.852 1.378 1.00 97.56 77 ASN A CA 1
ATOM 592 C C . ASN A 1 77 ? 8.161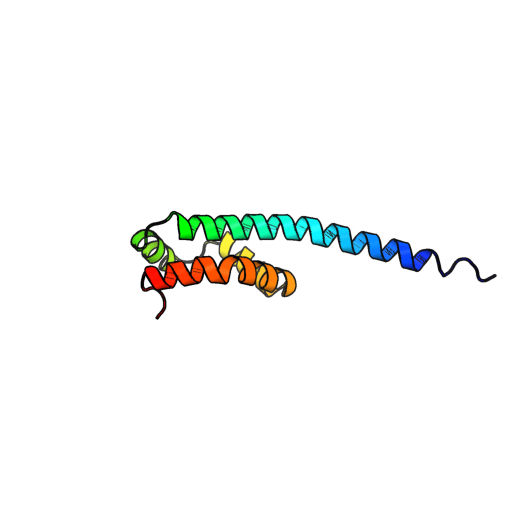 -2.521 2.098 1.00 97.56 77 ASN A C 1
ATOM 594 O O . ASN A 1 77 ? 8.143 -2.484 3.327 1.00 97.56 77 ASN A O 1
ATOM 598 N N . LYS A 1 78 ? 7.927 -1.443 1.342 1.00 97.25 78 LYS A N 1
ATOM 599 C CA . LYS A 1 78 ? 7.622 -0.121 1.896 1.00 97.25 78 LYS A CA 1
ATOM 600 C C . LYS A 1 78 ? 6.255 -0.086 2.590 1.00 97.25 78 LYS A C 1
ATOM 602 O O . LYS A 1 78 ? 6.145 0.448 3.691 1.00 97.25 78 LYS A O 1
ATOM 607 N N . ILE A 1 79 ? 5.214 -0.646 1.965 1.00 98.00 79 ILE A N 1
ATOM 608 C CA . ILE A 1 79 ? 3.837 -0.527 2.473 1.00 98.00 79 ILE A CA 1
ATOM 609 C C . ILE A 1 79 ? 3.432 -1.639 3.446 1.00 98.00 79 ILE A C 1
ATOM 611 O O . ILE A 1 79 ? 2.506 -1.435 4.227 1.00 98.00 79 ILE A O 1
ATOM 615 N N . ALA A 1 80 ? 4.076 -2.810 3.397 1.00 97.94 80 ALA A N 1
ATOM 616 C CA . ALA A 1 80 ? 3.567 -4.026 4.030 1.00 97.94 80 ALA A CA 1
ATOM 617 C C . ALA A 1 80 ? 3.344 -3.849 5.532 1.00 97.94 80 ALA A C 1
ATOM 619 O O . ALA A 1 80 ? 2.223 -4.023 5.994 1.00 97.94 80 ALA A O 1
ATOM 620 N N . ALA A 1 81 ? 4.370 -3.448 6.284 1.00 97.81 81 ALA A N 1
ATOM 621 C CA . ALA A 1 81 ? 4.255 -3.283 7.732 1.00 97.81 81 ALA A CA 1
ATOM 622 C C . ALA A 1 81 ? 3.177 -2.255 8.151 1.00 97.81 81 ALA A C 1
ATOM 624 O O . ALA A 1 81 ? 2.260 -2.638 8.879 1.00 97.81 81 ALA A O 1
ATOM 625 N N . PRO A 1 82 ? 3.203 -0.982 7.700 1.00 97.56 82 PRO A N 1
ATOM 626 C CA . PRO A 1 82 ? 2.211 0.005 8.137 1.00 97.56 82 PRO A CA 1
ATOM 627 C C . PRO A 1 82 ? 0.781 -0.341 7.698 1.00 97.56 82 PRO A C 1
ATOM 629 O O . PRO A 1 82 ? -0.162 -0.122 8.458 1.00 97.56 82 PRO A O 1
ATOM 632 N N . VAL A 1 83 ? 0.605 -0.896 6.495 1.00 98.31 83 VAL A N 1
ATOM 633 C CA . VAL A 1 83 ? -0.723 -1.256 5.979 1.00 98.31 83 VAL A CA 1
ATOM 634 C C . VAL A 1 83 ? -1.268 -2.500 6.674 1.00 98.31 83 VAL A C 1
ATOM 636 O O . VAL A 1 83 ? -2.422 -2.490 7.094 1.00 98.31 83 VAL A O 1
ATOM 639 N N . LEU A 1 84 ? -0.463 -3.556 6.827 1.00 98.00 84 LEU A N 1
ATOM 640 C CA . LEU A 1 84 ? -0.909 -4.788 7.481 1.00 98.00 84 LEU A CA 1
ATOM 641 C C . LEU A 1 84 ? -1.210 -4.556 8.962 1.00 98.00 84 LEU A C 1
ATOM 643 O O . LEU A 1 84 ? -2.247 -5.020 9.421 1.00 98.00 84 LEU A O 1
ATOM 647 N N . ASN A 1 85 ? -0.397 -3.771 9.677 1.00 97.94 85 ASN A N 1
ATOM 648 C CA . ASN A 1 85 ? -0.699 -3.411 11.066 1.00 97.94 85 ASN A CA 1
ATOM 649 C C . ASN A 1 85 ? -2.050 -2.696 11.172 1.00 97.94 85 ASN A C 1
ATOM 651 O O . ASN A 1 85 ? -2.897 -3.097 11.966 1.00 97.94 85 ASN A O 1
ATOM 655 N N . LYS A 1 86 ? -2.313 -1.711 10.302 1.00 97.88 86 LYS A N 1
ATOM 656 C CA . LYS A 1 86 ? -3.617 -1.038 10.276 1.00 97.88 86 LYS A CA 1
ATOM 657 C C . LYS A 1 86 ? -4.757 -1.997 9.928 1.00 97.88 86 LYS A C 1
ATOM 659 O O . LYS A 1 86 ? -5.840 -1.918 10.500 1.00 97.88 86 LYS A O 1
ATOM 664 N N . MET A 1 87 ? -4.544 -2.898 8.971 1.00 97.50 87 MET A N 1
ATOM 665 C CA . MET A 1 87 ? -5.542 -3.900 8.595 1.00 97.50 87 MET A CA 1
ATOM 666 C C . MET A 1 87 ? -5.854 -4.858 9.748 1.00 97.50 87 MET A C 1
ATOM 668 O O . MET A 1 87 ? -7.021 -5.210 9.913 1.00 97.50 87 MET A O 1
ATOM 672 N N . TYR A 1 88 ? -4.849 -5.237 10.538 1.00 97.69 88 TYR A N 1
ATOM 673 C CA . TYR A 1 88 ? -5.003 -6.059 11.736 1.00 97.69 88 TYR A CA 1
ATOM 674 C C . TYR A 1 88 ? -5.786 -5.313 12.823 1.00 97.69 88 TYR A C 1
ATOM 676 O O . TYR A 1 88 ? -6.811 -5.806 13.284 1.00 97.69 88 TYR A O 1
ATOM 684 N N . GLU A 1 89 ? -5.401 -4.072 13.147 1.00 97.50 89 GLU A N 1
ATOM 685 C CA . GLU A 1 89 ? -6.135 -3.206 14.089 1.00 97.50 89 GLU A CA 1
ATOM 686 C C . GLU A 1 89 ? -7.610 -3.034 13.698 1.00 97.50 89 GLU A C 1
ATOM 688 O O . GLU A 1 89 ? -8.498 -2.996 14.547 1.00 97.50 89 GLU A O 1
ATOM 693 N N . CYS A 1 90 ? -7.885 -2.952 12.395 1.00 97.50 90 CYS A N 1
ATOM 694 C CA . CYS A 1 90 ? -9.238 -2.832 11.872 1.00 97.50 90 CYS A CA 1
ATOM 695 C C . CYS A 1 90 ? -9.985 -4.173 11.739 1.00 97.50 90 CYS A C 1
ATOM 697 O O . CYS A 1 90 ? -11.145 -4.164 11.314 1.00 97.50 90 CYS A O 1
ATOM 699 N N . GLY A 1 91 ? -9.368 -5.315 12.056 1.00 96.19 91 GLY A N 1
ATOM 700 C CA . GLY A 1 91 ? -9.968 -6.647 11.928 1.00 96.19 91 GLY A CA 1
ATOM 701 C C . GLY A 1 91 ? -10.253 -7.067 10.481 1.00 96.19 91 GLY A C 1
ATOM 702 O O . GLY A 1 91 ? -11.245 -7.741 10.214 1.00 96.19 91 GLY A O 1
ATOM 703 N N . MET A 1 92 ? -9.448 -6.605 9.519 1.00 95.62 92 MET A N 1
ATOM 704 C CA . MET A 1 92 ? -9.531 -7.017 8.105 1.00 95.62 92 MET A CA 1
ATOM 705 C C . MET A 1 92 ? -8.674 -8.242 7.786 1.00 95.62 92 MET A C 1
ATOM 707 O O . MET A 1 92 ? -8.861 -8.854 6.735 1.00 95.62 92 MET A O 1
ATOM 711 N N . ILE A 1 93 ? -7.716 -8.553 8.653 1.00 95.25 93 ILE A N 1
ATOM 712 C CA . ILE A 1 93 ? -6.876 -9.749 8.614 1.00 95.25 93 ILE A CA 1
ATOM 713 C C . ILE A 1 93 ? -6.795 -10.320 10.035 1.00 95.25 93 ILE A C 1
ATOM 715 O O . ILE A 1 93 ? -6.918 -9.531 10.978 1.00 95.25 93 ILE A O 1
ATOM 719 N N . PRO A 1 94 ? -6.673 -11.652 10.177 1.00 91.50 94 PRO A N 1
ATOM 720 C CA . PRO A 1 94 ? -6.557 -12.308 11.475 1.00 91.50 94 PRO A CA 1
ATOM 721 C C . PRO A 1 94 ? -5.208 -12.052 12.148 1.00 91.50 94 PRO A C 1
ATOM 723 O O . PRO A 1 94 ? -4.253 -11.632 11.450 1.00 91.50 94 PRO A O 1
#

Mean predicted aligned error: 9.06 Å

Solvent-accessible surface area (backbone atoms only — not comparable to full-atom values): 5485 Å² total; per-residue (Å²): 143,85,82,71,71,72,64,63,63,63,60,60,59,61,57,60,58,58,57,55,51,60,54,46,55,55,44,50,53,52,31,51,52,53,40,48,50,52,72,73,49,52,56,66,60,52,56,54,56,68,71,51,79,80,50,73,67,54,51,49,53,51,51,50,36,67,76,33,62,67,61,32,52,54,39,46,67,68,30,45,64,67,40,50,53,47,33,40,80,54,65,75,44,134

Secondary structure (DSSP, 8-state):
--SSSHHHHHHHHHHHHHHHHHHHHHHHHHHHHHHHHHHHS-HHHHHHHHHSPPPHHHHHHHHHHHH-HHHHHHHHHHHHHHHHHHHHHTTS--

pLDDT: mean 85.68, std 17.79, range [42.97, 98.31]

Radius of gyration: 19.78 Å; Cα contacts (8 Å, |Δi|>4): 34; chains: 1; bounding box: 63×21×45 Å

Sequence (94 aa):
MNKSIGAAVLISALIVARVASAQGMLLDFAADKVIKKYQTATCDELKAQRKEPPTDKEKEAVQFLRNDSQARIFFINKIAAPVLNKMYECGMIP

Foldseek 3Di:
DPDPPVVVVVVVVVVVVVVVVVLLVVLVVVLVVLLCCLVPDDLVVVVVVVPDDDDPVRVVVVVVCVVDVVSVVSNCVSNVVSNVVSCVVSVVDD